Protein AF-A0A843JJ43-F1 (afdb_monomer_lite)

Sequence (70 aa):
LLDESKSPISLMELGEFCKSQKIMVFCTKEFYRFQNVKDLCKRKFIPLYETMNIKEIKDKVIEVIKYNLN

Radius of gyration: 12.73 Å; chains: 1; bounding box: 28×22×33 Å

Structure (mmCIF, N/CA/C/O backbone):
data_AF-A0A843JJ43-F1
#
_entry.id   AF-A0A843JJ43-F1
#
loop_
_atom_site.group_PDB
_atom_site.id
_atom_site.type_sym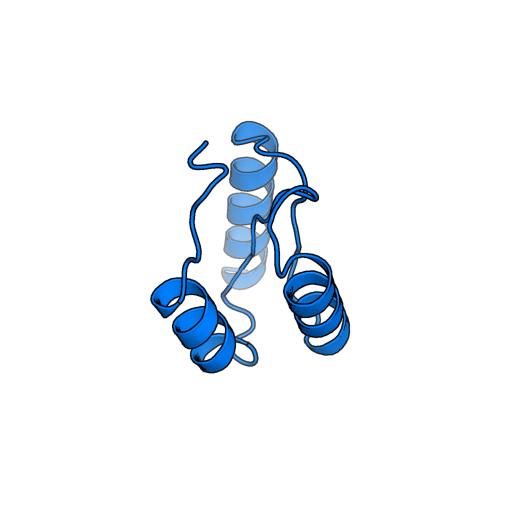bol
_atom_site.label_atom_id
_atom_site.label_alt_id
_atom_site.label_comp_id
_atom_site.label_asym_id
_atom_site.label_entity_id
_atom_site.label_seq_id
_atom_site.pdbx_PDB_ins_code
_atom_site.Cartn_x
_atom_site.Cartn_y
_atom_site.Cartn_z
_atom_site.occupancy
_atom_site.B_iso_or_equiv
_atom_site.auth_seq_id
_atom_site.auth_comp_id
_atom_site.auth_asym_id
_atom_site.auth_atom_id
_atom_site.pdbx_PDB_model_num
ATOM 1 N N . LEU A 1 1 ? 15.964 0.734 -0.464 1.00 61.59 1 LEU A N 1
ATOM 2 C CA . LEU A 1 1 ? 14.703 0.221 -1.045 1.00 61.59 1 LEU A CA 1
ATOM 3 C C . LEU A 1 1 ? 15.069 -0.809 -2.106 1.00 61.59 1 LEU A C 1
ATOM 5 O O . LEU A 1 1 ? 16.203 -0.794 -2.565 1.00 61.59 1 LEU A O 1
ATOM 9 N N . LEU A 1 2 ? 14.178 -1.761 -2.395 1.00 74.44 2 LEU A N 1
ATOM 10 C CA . LEU A 1 2 ? 14.389 -2.761 -3.448 1.00 74.44 2 LEU A CA 1
ATOM 11 C C . LEU A 1 2 ? 13.758 -2.235 -4.734 1.00 74.44 2 LEU A C 1
ATOM 13 O O . LEU A 1 2 ? 12.615 -2.568 -5.045 1.00 74.44 2 LEU A O 1
ATOM 17 N N . ASP A 1 3 ? 14.492 -1.388 -5.446 1.00 69.06 3 ASP A N 1
ATOM 18 C CA . ASP A 1 3 ? 13.970 -0.632 -6.592 1.00 69.06 3 ASP A CA 1
ATOM 19 C C . ASP A 1 3 ? 13.521 -1.551 -7.747 1.00 69.06 3 ASP A C 1
ATOM 21 O O . ASP A 1 3 ? 12.640 -1.206 -8.532 1.00 69.06 3 ASP A O 1
ATOM 25 N N . GLU A 1 4 ? 14.044 -2.780 -7.796 1.00 87.12 4 GLU A N 1
ATOM 26 C CA . GLU A 1 4 ? 13.677 -3.792 -8.791 1.00 87.12 4 GLU A CA 1
ATOM 27 C C . GLU A 1 4 ? 12.555 -4.746 -8.350 1.00 87.12 4 GLU A C 1
ATOM 29 O O . GLU A 1 4 ? 12.130 -5.606 -9.132 1.00 87.12 4 GLU A O 1
ATOM 34 N N . SER A 1 5 ? 12.049 -4.615 -7.116 1.00 92.88 5 SER A N 1
ATOM 35 C CA . SER A 1 5 ? 11.024 -5.521 -6.599 1.00 92.88 5 SER A CA 1
ATOM 36 C C . SER A 1 5 ? 9.787 -5.535 -7.495 1.00 92.88 5 SER A C 1
ATOM 38 O O . SER A 1 5 ? 9.264 -4.496 -7.904 1.00 92.88 5 SER A O 1
ATOM 40 N N . LYS A 1 6 ? 9.270 -6.737 -7.764 1.00 95.31 6 LYS A N 1
ATOM 41 C CA . LYS A 1 6 ? 7.984 -6.919 -8.453 1.00 95.31 6 LYS A CA 1
ATOM 42 C C . LYS A 1 6 ? 6.804 -7.079 -7.498 1.00 95.31 6 LYS A C 1
ATOM 44 O O . LYS A 1 6 ? 5.666 -6.914 -7.935 1.00 95.31 6 LYS A O 1
ATOM 49 N N . SER A 1 7 ? 7.085 -7.378 -6.227 1.00 95.81 7 SER A N 1
ATOM 50 C CA . SER A 1 7 ? 6.129 -7.522 -5.120 1.00 95.81 7 SER A CA 1
ATOM 51 C C . SER A 1 7 ? 4.814 -8.253 -5.470 1.00 95.81 7 SER A C 1
ATOM 53 O O . SER A 1 7 ? 3.747 -7.764 -5.102 1.00 95.81 7 SER A O 1
ATOM 55 N N . PRO A 1 8 ? 4.830 -9.406 -6.174 1.00 96.88 8 PRO A N 1
ATOM 56 C CA . PRO A 1 8 ? 3.592 -10.056 -6.615 1.00 96.88 8 PRO A CA 1
ATOM 57 C C . PRO A 1 8 ? 2.698 -10.482 -5.442 1.00 96.88 8 PRO A C 1
ATOM 59 O O . PRO A 1 8 ? 1.484 -10.313 -5.510 1.00 96.88 8 PRO A O 1
ATOM 62 N N . ILE A 1 9 ? 3.296 -10.961 -4.345 1.00 98.06 9 ILE A N 1
ATOM 63 C CA . ILE A 1 9 ? 2.555 -11.371 -3.146 1.00 98.06 9 ILE A CA 1
ATOM 64 C C . ILE A 1 9 ? 1.939 -10.159 -2.441 1.00 98.06 9 ILE A C 1
ATOM 66 O O . ILE A 1 9 ? 0.747 -10.170 -2.167 1.00 98.06 9 ILE A O 1
ATOM 70 N N . SER A 1 10 ? 2.681 -9.062 -2.270 1.00 97.06 10 SER A N 1
ATOM 71 C CA . SER A 1 10 ? 2.124 -7.845 -1.660 1.00 97.06 10 SER A CA 1
ATOM 72 C C . SER A 1 10 ? 1.010 -7.213 -2.499 1.00 97.06 10 SER A C 1
ATOM 74 O O . SER A 1 10 ? 0.069 -6.645 -1.953 1.00 97.06 10 SER A O 1
ATOM 76 N N . LEU A 1 11 ? 1.075 -7.324 -3.831 1.00 97.88 11 LEU A N 1
ATOM 77 C CA . LEU A 1 11 ? -0.019 -6.899 -4.709 1.00 97.88 11 LEU A CA 1
ATO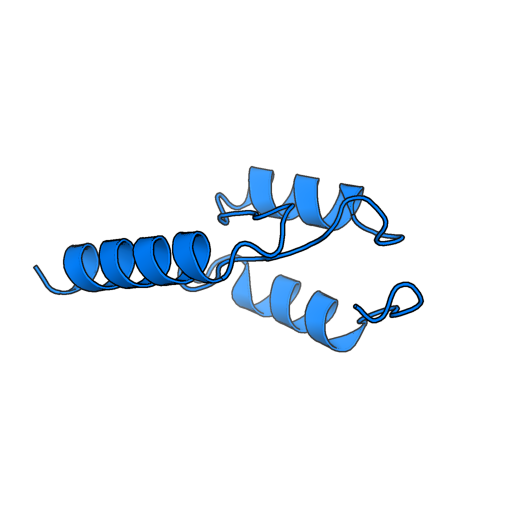M 78 C C . LEU A 1 11 ? -1.260 -7.795 -4.563 1.00 97.88 11 LEU A C 1
ATOM 80 O O . LEU A 1 11 ? -2.380 -7.287 -4.608 1.00 97.88 11 LEU A O 1
ATOM 84 N N . MET A 1 12 ? -1.072 -9.103 -4.366 1.00 98.38 12 MET A N 1
ATOM 85 C CA . MET A 1 12 ? -2.159 -10.041 -4.073 1.00 98.38 12 MET A CA 1
ATOM 86 C C . MET A 1 12 ? -2.813 -9.729 -2.719 1.00 98.38 12 MET A C 1
ATOM 88 O O . MET A 1 12 ? -4.031 -9.590 -2.653 1.00 98.38 12 MET A O 1
ATOM 92 N N . GLU A 1 13 ? -2.017 -9.539 -1.665 1.00 98.25 13 GLU A N 1
ATOM 93 C CA . GLU A 1 13 ? -2.488 -9.164 -0.323 1.00 98.25 13 GLU A CA 1
ATOM 94 C C . GLU A 1 13 ? -3.230 -7.822 -0.337 1.00 98.25 13 GLU A C 1
ATOM 96 O O . GLU A 1 13 ? -4.291 -7.686 0.271 1.00 98.25 13 GLU A O 1
ATOM 101 N N . LEU A 1 14 ? -2.721 -6.837 -1.086 1.00 98.00 14 LEU A N 1
ATOM 102 C CA . LEU A 1 14 ? -3.419 -5.571 -1.300 1.00 98.00 14 LEU A CA 1
ATOM 103 C C . LEU A 1 14 ? -4.804 -5.804 -1.914 1.00 98.00 14 LEU A C 1
ATOM 105 O O . LEU A 1 14 ? -5.772 -5.196 -1.467 1.00 98.00 14 LEU A O 1
ATOM 109 N N . GLY A 1 15 ? -4.911 -6.682 -2.914 1.00 97.00 15 GLY A N 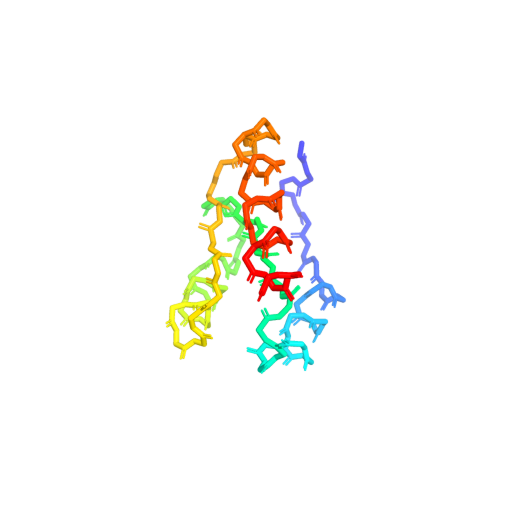1
ATOM 110 C CA . GLY A 1 15 ? -6.190 -7.070 -3.508 1.00 97.00 15 GLY A CA 1
ATOM 111 C C . GLY A 1 15 ? -7.147 -7.698 -2.492 1.00 97.00 15 GLY A C 1
ATOM 112 O O . GLY A 1 15 ? -8.299 -7.269 -2.402 1.00 97.00 15 GLY A O 1
ATOM 113 N N . GLU A 1 16 ? -6.656 -8.646 -1.697 1.00 97.94 16 GLU A N 1
ATOM 114 C CA . GLU A 1 16 ? -7.428 -9.360 -0.672 1.00 97.94 16 GLU A CA 1
ATOM 115 C C . GLU A 1 16 ? -7.976 -8.405 0.400 1.00 97.94 16 GLU A C 1
ATOM 117 O O . GLU A 1 16 ? -9.168 -8.398 0.713 1.00 97.94 16 GLU A O 1
ATOM 122 N N . PHE A 1 17 ? -7.132 -7.507 0.914 1.00 97.69 17 PHE A N 1
ATOM 123 C CA . PHE A 1 17 ? -7.485 -6.637 2.036 1.00 97.69 17 PHE A CA 1
ATOM 124 C C . PHE A 1 17 ? -8.022 -5.257 1.631 1.00 97.69 17 PHE A C 1
ATOM 126 O O . PHE A 1 17 ? -8.347 -4.456 2.515 1.00 97.69 17 PHE A O 1
ATOM 133 N N . CYS A 1 18 ? -8.190 -4.960 0.335 1.00 96.44 18 CYS A N 1
ATOM 134 C CA . CYS A 1 18 ? -8.557 -3.616 -0.142 1.00 96.44 18 CYS A CA 1
ATOM 135 C C . CYS A 1 18 ? -9.919 -3.093 0.343 1.00 96.44 18 CYS A C 1
ATOM 137 O O . CYS A 1 18 ? -10.192 -1.902 0.226 1.00 96.44 18 CYS A O 1
ATOM 139 N N . LYS A 1 19 ? -10.792 -3.959 0.871 1.00 95.12 19 LYS A N 1
ATOM 140 C CA . LYS A 1 19 ? -12.100 -3.577 1.434 1.00 95.12 19 LYS A CA 1
ATOM 141 C C . LYS A 1 19 ? -12.122 -3.551 2.963 1.00 95.12 19 LYS A C 1
ATOM 143 O O . LYS A 1 19 ? -13.137 -3.180 3.539 1.00 95.12 19 LYS A O 1
ATOM 148 N N . SER A 1 20 ? -11.033 -3.952 3.619 1.00 93.44 20 SER A N 1
ATOM 149 C CA . SER A 1 20 ? -11.000 -4.129 5.075 1.00 93.44 20 SER A CA 1
ATOM 150 C C . SER A 1 20 ? -11.063 -2.817 5.857 1.00 93.44 20 SER A C 1
ATOM 152 O O . SER A 1 20 ? -11.405 -2.850 7.033 1.00 93.44 20 SER A O 1
ATOM 154 N N . GLN A 1 21 ? -10.690 -1.694 5.230 1.00 86.25 21 GLN A N 1
ATOM 155 C CA . GLN A 1 21 ? -10.415 -0.405 5.886 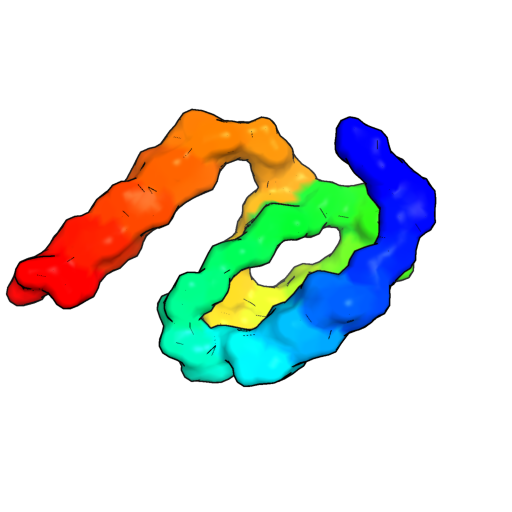1.00 86.25 21 GLN A CA 1
ATOM 156 C C . GLN A 1 21 ? -9.296 -0.463 6.950 1.00 86.25 21 GLN A C 1
ATOM 158 O O . GLN A 1 21 ? -9.095 0.494 7.689 1.00 86.25 21 GLN A O 1
ATOM 163 N N . LYS A 1 22 ? -8.536 -1.567 7.018 1.00 89.88 22 LYS A N 1
ATOM 164 C CA . LYS A 1 22 ? -7.485 -1.812 8.024 1.00 89.88 22 LYS A CA 1
ATOM 165 C C . LYS A 1 22 ? -6.066 -1.714 7.470 1.00 89.88 22 LYS A C 1
ATOM 167 O O . LYS A 1 22 ? -5.113 -1.973 8.198 1.00 89.88 22 LYS A O 1
ATOM 172 N N . ILE A 1 23 ? -5.917 -1.383 6.190 1.00 93.50 23 ILE A N 1
ATOM 173 C CA . ILE A 1 23 ? -4.613 -1.321 5.530 1.00 93.50 23 ILE A CA 1
ATOM 174 C C . ILE A 1 23 ? -4.251 0.110 5.150 1.00 93.50 23 ILE A C 1
ATOM 176 O O . ILE A 1 23 ? -5.103 0.914 4.776 1.00 93.50 23 ILE A O 1
ATOM 180 N N . MET A 1 24 ? -2.956 0.390 5.221 1.00 93.25 24 MET A N 1
ATOM 181 C CA . MET A 1 24 ? -2.302 1.572 4.675 1.00 93.25 24 MET A CA 1
ATOM 182 C C . MET A 1 24 ? -1.214 1.084 3.724 1.00 93.25 24 MET A C 1
ATOM 184 O O . MET A 1 24 ? -0.586 0.056 3.982 1.00 93.25 24 MET A O 1
ATOM 188 N N . VAL A 1 25 ? -0.987 1.800 2.628 1.00 94.81 25 VAL A N 1
ATOM 189 C CA . VAL A 1 25 ? -0.030 1.396 1.597 1.00 94.81 25 VAL A CA 1
ATOM 190 C C . VAL A 1 25 ? 1.092 2.414 1.520 1.00 94.81 25 VAL A C 1
ATOM 192 O O . VAL A 1 25 ? 0.854 3.612 1.414 1.00 94.81 25 VAL A O 1
ATOM 195 N N . PHE A 1 26 ? 2.327 1.929 1.519 1.00 93.94 26 PHE A N 1
ATOM 196 C CA . PHE A 1 26 ? 3.484 2.701 1.092 1.00 93.94 26 PHE A CA 1
ATOM 197 C C . PHE A 1 26 ? 3.924 2.193 -0.285 1.00 93.94 26 PHE A C 1
ATOM 199 O O . PHE A 1 26 ? 4.133 0.994 -0.465 1.00 93.94 26 PHE A O 1
ATOM 206 N N . CYS A 1 27 ? 4.045 3.091 -1.263 1.00 94.12 27 CYS A N 1
ATOM 207 C CA . CYS A 1 27 ? 4.513 2.755 -2.604 1.00 94.12 27 CYS A CA 1
ATOM 208 C C . CYS A 1 27 ? 5.207 3.965 -3.230 1.00 94.12 27 CYS A C 1
ATOM 210 O O . CYS A 1 27 ? 4.576 5.002 -3.428 1.00 94.12 27 CYS A O 1
ATOM 212 N N . THR A 1 28 ? 6.485 3.825 -3.577 1.00 93.44 28 THR A N 1
ATOM 213 C CA . THR A 1 28 ? 7.243 4.891 -4.242 1.00 93.44 28 THR A CA 1
ATOM 214 C C . THR A 1 28 ? 6.812 5.050 -5.701 1.00 93.44 28 THR A C 1
ATOM 216 O O . THR A 1 28 ? 6.286 4.110 -6.309 1.00 93.44 28 THR A O 1
ATOM 219 N N . LYS A 1 29 ? 7.037 6.237 -6.280 1.00 93.75 29 LYS A N 1
ATOM 220 C CA . LYS A 1 29 ? 6.647 6.555 -7.669 1.00 93.75 29 LYS A CA 1
ATOM 221 C C . LYS A 1 29 ? 7.403 5.720 -8.702 1.00 93.75 29 LYS A C 1
ATOM 223 O O . LYS A 1 29 ? 6.909 5.510 -9.804 1.00 93.75 29 LYS A O 1
ATOM 228 N N . GLU A 1 30 ? 8.579 5.238 -8.327 1.00 92.75 30 GLU A N 1
ATOM 229 C CA . GLU A 1 30 ? 9.499 4.461 -9.151 1.00 92.75 30 GLU A CA 1
ATOM 230 C C . GLU A 1 30 ? 9.043 3.001 -9.318 1.00 92.75 30 GLU A C 1
ATOM 232 O O . GLU A 1 30 ? 9.516 2.298 -10.209 1.00 92.75 30 GLU A O 1
ATOM 237 N N . PHE A 1 31 ? 8.094 2.525 -8.502 1.00 94.62 31 PHE A N 1
ATOM 238 C CA . PHE A 1 31 ? 7.575 1.166 -8.616 1.00 94.62 31 PHE A CA 1
ATOM 239 C C . PHE A 1 31 ? 6.852 0.948 -9.959 1.00 94.62 31 PHE A C 1
ATOM 241 O O . PHE A 1 31 ? 5.926 1.674 -10.316 1.00 94.62 31 PHE A O 1
ATOM 248 N N . TYR A 1 32 ? 7.194 -0.123 -10.685 1.00 94.88 32 TYR A N 1
ATOM 249 C CA . TYR A 1 32 ? 6.696 -0.396 -12.050 1.00 94.88 32 TYR A CA 1
ATOM 250 C C . TYR A 1 32 ? 5.161 -0.535 -12.195 1.00 94.88 32 TYR A C 1
ATOM 252 O O . TYR A 1 32 ? 4.630 -0.529 -13.309 1.00 94.88 32 TYR A O 1
ATOM 260 N N . ARG A 1 33 ? 4.431 -0.703 -11.084 1.00 96.56 33 ARG A N 1
ATOM 261 C CA . ARG A 1 33 ? 2.956 -0.742 -11.029 1.00 96.56 33 ARG A CA 1
ATOM 262 C C . ARG A 1 33 ? 2.376 0.365 -10.149 1.00 96.56 33 ARG A C 1
ATOM 264 O O . ARG A 1 33 ? 1.228 0.254 -9.727 1.00 96.56 33 ARG A O 1
ATOM 271 N N . PHE A 1 34 ? 3.134 1.432 -9.894 1.00 96.88 34 PHE A N 1
ATOM 272 C CA . PHE A 1 34 ? 2.728 2.538 -9.028 1.00 96.88 34 PHE A CA 1
ATOM 273 C C . PHE A 1 34 ? 1.354 3.097 -9.404 1.00 96.88 34 PHE A C 1
ATOM 275 O O . PHE A 1 34 ? 0.491 3.214 -8.540 1.00 96.88 34 PHE A O 1
ATOM 282 N N . 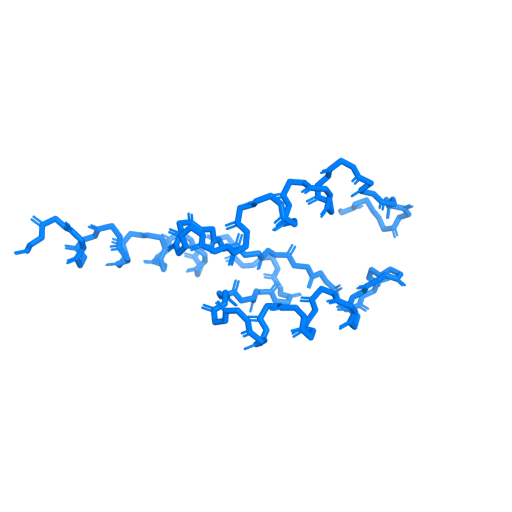GLN A 1 35 ? 1.103 3.357 -10.692 1.00 98.38 35 GLN A N 1
ATOM 283 C CA . GLN A 1 35 ? -0.184 3.904 -11.130 1.00 98.38 35 GLN A CA 1
ATOM 284 C C . GLN A 1 35 ? -1.361 2.967 -10.804 1.00 98.38 35 GLN A C 1
ATOM 286 O O . GLN A 1 35 ? -2.394 3.428 -10.325 1.00 98.38 35 GLN A O 1
ATOM 291 N N . ASN A 1 36 ? -1.183 1.648 -10.949 1.00 98.19 36 ASN A N 1
ATOM 292 C CA . ASN A 1 36 ? -2.213 0.668 -10.588 1.00 98.19 36 ASN A CA 1
ATOM 293 C C . ASN A 1 36 ? -2.489 0.667 -9.079 1.00 98.19 36 ASN A C 1
ATOM 295 O O . ASN A 1 36 ? -3.646 0.623 -8.659 1.00 98.19 36 ASN A O 1
ATOM 299 N N . VAL A 1 37 ? -1.431 0.738 -8.265 1.00 98.12 37 VAL A N 1
ATOM 300 C CA . VAL A 1 37 ? -1.544 0.830 -6.803 1.00 98.12 37 VAL A CA 1
ATOM 301 C C . VAL A 1 37 ? -2.255 2.125 -6.410 1.00 98.12 37 VAL A C 1
ATOM 303 O O . VAL A 1 37 ? -3.192 2.090 -5.613 1.00 98.12 37 VAL A O 1
ATOM 306 N N . LYS A 1 38 ? -1.874 3.255 -7.013 1.00 98.50 38 LYS A N 1
ATOM 307 C CA . LYS A 1 38 ? -2.461 4.575 -6.763 1.00 98.50 38 LYS A CA 1
ATOM 308 C C . LYS A 1 38 ? -3.942 4.629 -7.109 1.00 98.50 38 LYS A C 1
ATOM 310 O O . LYS A 1 38 ? -4.742 5.089 -6.294 1.00 98.50 38 LYS A O 1
ATOM 315 N N . ASP A 1 39 ? -4.322 4.111 -8.272 1.00 98.44 39 ASP A N 1
ATOM 316 C CA . ASP A 1 39 ? -5.716 4.089 -8.710 1.00 98.44 39 ASP A CA 1
ATOM 317 C C . ASP A 1 39 ? -6.576 3.181 -7.830 1.00 98.44 39 ASP A C 1
ATOM 319 O O . ASP A 1 39 ? -7.695 3.555 -7.472 1.00 98.44 39 ASP A O 1
ATOM 323 N N . LEU A 1 40 ? -6.058 2.016 -7.425 1.00 97.94 40 LEU A N 1
ATOM 324 C CA . LEU A 1 40 ? -6.751 1.137 -6.486 1.00 97.94 40 LEU A CA 1
ATOM 325 C C . LEU A 1 40 ? -6.933 1.812 -5.123 1.00 97.94 40 LEU A C 1
ATOM 327 O O . LEU A 1 40 ? -8.055 1.844 -4.617 1.00 97.94 40 LEU A O 1
ATOM 331 N N . CYS A 1 41 ? -5.866 2.382 -4.555 1.00 97.62 41 CYS A N 1
ATOM 332 C CA . CYS A 1 41 ? -5.923 3.043 -3.253 1.00 97.62 41 CYS A CA 1
ATOM 333 C C . CYS A 1 41 ? -6.926 4.201 -3.264 1.00 97.62 41 CYS A C 1
ATOM 335 O O . CYS A 1 41 ? -7.776 4.281 -2.381 1.00 97.62 41 CYS A O 1
ATOM 337 N N . LYS A 1 42 ? -6.923 5.024 -4.322 1.00 97.75 42 LYS A N 1
ATOM 338 C CA . LYS A 1 42 ? -7.907 6.099 -4.510 1.00 97.75 42 LYS A CA 1
ATOM 339 C C . LYS A 1 42 ? -9.339 5.564 -4.589 1.00 97.75 42 LYS A C 1
ATOM 341 O O . LYS A 1 42 ? -10.221 6.089 -3.920 1.00 97.75 42 LYS A O 1
ATOM 346 N N . ARG A 1 43 ? -9.585 4.516 -5.385 1.00 97.19 43 ARG A N 1
ATOM 347 C CA . ARG A 1 43 ? -10.925 3.912 -5.557 1.00 97.19 43 ARG A CA 1
ATOM 348 C C . ARG A 1 43 ? -11.457 3.244 -4.290 1.00 97.19 43 ARG A C 1
ATOM 350 O O . ARG A 1 43 ? -12.667 3.109 -4.144 1.00 97.19 43 ARG A O 1
ATOM 357 N N . LYS A 1 44 ? -10.567 2.758 -3.426 1.00 96.94 44 LYS A N 1
ATOM 358 C CA . LYS A 1 44 ? -10.904 2.020 -2.201 1.00 96.94 44 LYS A CA 1
ATOM 359 C C . LYS A 1 44 ? -10.732 2.844 -0.926 1.00 96.94 44 LYS A C 1
ATOM 361 O O . LYS A 1 44 ? -10.920 2.296 0.152 1.00 96.94 44 LYS A O 1
ATOM 366 N N . PHE A 1 45 ? -10.413 4.134 -1.051 1.00 95.44 45 PHE A N 1
ATOM 367 C CA . PHE A 1 45 ? -10.155 5.041 0.073 1.00 95.44 45 PHE A CA 1
ATOM 368 C C . PHE A 1 45 ? -9.058 4.528 1.027 1.00 95.44 45 PHE A C 1
ATOM 370 O O . PHE A 1 45 ? -9.141 4.699 2.239 1.00 95.44 45 PHE A O 1
ATOM 377 N N . ILE A 1 46 ? -8.023 3.891 0.472 1.00 95.69 46 ILE A N 1
ATOM 378 C CA . ILE A 1 46 ? -6.865 3.391 1.223 1.00 95.69 46 ILE A CA 1
ATOM 379 C C . ILE A 1 46 ? -5.812 4.508 1.304 1.00 95.69 46 ILE A C 1
ATOM 381 O O . ILE A 1 46 ? -5.450 5.055 0.255 1.00 95.69 46 ILE A O 1
ATOM 385 N N . PRO A 1 47 ? -5.280 4.841 2.496 1.00 93.94 47 PRO A N 1
ATOM 386 C CA . PRO A 1 47 ? -4.179 5.792 2.628 1.00 93.94 47 PRO A CA 1
ATOM 387 C C . PRO A 1 47 ? -2.938 5.318 1.865 1.00 93.94 47 PRO A C 1
ATOM 389 O O . PRO A 1 47 ? -2.467 4.200 2.080 1.00 93.94 47 PRO A O 1
ATOM 392 N N . LEU A 1 48 ? -2.412 6.176 0.987 1.00 95.19 48 LEU A N 1
ATOM 393 C CA . LEU A 1 48 ? -1.210 5.921 0.197 1.00 95.19 48 LEU A CA 1
ATOM 394 C C . LEU A 1 48 ? -0.106 6.914 0.568 1.00 95.19 48 LEU A C 1
ATOM 396 O O . LEU A 1 48 ? -0.290 8.123 0.433 1.00 95.19 48 LEU A O 1
ATOM 400 N N . TYR A 1 49 ? 1.052 6.389 0.953 1.00 93.94 49 TYR A N 1
ATOM 401 C CA . TYR A 1 49 ? 2.266 7.146 1.236 1.00 93.94 49 TYR A CA 1
ATOM 402 C C . TYR A 1 49 ? 3.275 6.933 0.107 1.00 93.94 49 TYR A C 1
ATOM 404 O O . TYR A 1 49 ? 3.670 5.804 -0.185 1.00 93.94 49 TYR A O 1
ATOM 412 N N . GLU A 1 50 ? 3.689 8.023 -0.535 1.00 92.69 50 GLU A N 1
ATOM 413 C CA . GLU A 1 50 ? 4.644 7.986 -1.654 1.00 92.69 50 GLU A CA 1
ATOM 414 C C . GLU A 1 50 ? 6.105 8.087 -1.174 1.00 92.69 50 GLU A C 1
ATOM 416 O O . GLU A 1 50 ? 7.031 7.750 -1.910 1.00 92.69 50 GLU A O 1
ATOM 421 N N . THR A 1 51 ? 6.323 8.519 0.072 1.00 87.81 51 THR A N 1
ATOM 422 C CA . THR A 1 51 ? 7.641 8.670 0.700 1.00 87.81 51 THR A CA 1
ATOM 423 C C . THR A 1 51 ? 7.740 7.814 1.958 1.00 87.81 51 THR A C 1
ATOM 425 O O . THR A 1 51 ? 6.769 7.623 2.692 1.00 87.81 51 THR A O 1
ATOM 428 N N . MET A 1 52 ? 8.929 7.264 2.212 1.00 83.00 52 MET A N 1
ATOM 429 C CA . MET A 1 52 ? 9.173 6.416 3.381 1.00 83.00 52 MET A CA 1
ATOM 430 C C . MET A 1 52 ? 9.463 7.283 4.612 1.00 83.00 52 MET A C 1
ATOM 432 O O . MET A 1 52 ? 10.551 7.247 5.182 1.00 83.00 52 MET A O 1
ATOM 436 N N . ASN A 1 53 ? 8.490 8.097 5.021 1.00 89.69 53 ASN A N 1
ATOM 437 C CA . ASN A 1 53 ? 8.574 8.872 6.251 1.00 89.69 53 ASN A CA 1
ATOM 438 C C . ASN A 1 53 ? 8.016 8.050 7.419 1.00 89.69 53 ASN A C 1
ATOM 440 O O . ASN A 1 53 ? 6.842 8.143 7.770 1.00 89.69 53 ASN A O 1
ATOM 444 N N . ILE A 1 54 ? 8.870 7.222 8.025 1.00 87.75 54 ILE A N 1
ATOM 445 C CA . ILE A 1 54 ? 8.470 6.302 9.105 1.00 87.75 54 ILE A CA 1
ATOM 446 C C . ILE A 1 54 ? 7.822 7.049 10.277 1.00 87.75 54 ILE A C 1
ATOM 448 O O . ILE A 1 54 ? 6.882 6.537 10.882 1.00 87.75 54 ILE A O 1
ATOM 452 N N . LYS A 1 55 ? 8.294 8.262 10.595 1.00 90.81 55 LYS A N 1
ATOM 453 C CA . LYS A 1 55 ? 7.724 9.067 11.681 1.00 90.81 55 LYS A CA 1
ATOM 454 C C . LYS A 1 55 ? 6.275 9.448 11.376 1.00 90.81 55 LYS A C 1
ATOM 456 O O . LYS A 1 55 ? 5.406 9.204 12.203 1.00 90.81 55 LYS A O 1
ATOM 461 N N . GLU A 1 56 ? 6.021 9.967 10.180 1.00 88.44 56 GLU A N 1
ATOM 462 C CA . GLU A 1 56 ? 4.677 10.337 9.724 1.00 88.44 56 GLU A CA 1
ATOM 463 C C . GLU A 1 56 ? 3.736 9.130 9.656 1.00 88.44 56 GLU A C 1
ATOM 465 O O . GLU A 1 56 ? 2.620 9.191 10.168 1.00 88.44 56 GLU A O 1
ATOM 470 N N . ILE A 1 57 ? 4.203 8.011 9.094 1.00 88.44 57 ILE A N 1
ATOM 471 C CA . ILE A 1 57 ? 3.424 6.768 9.019 1.00 88.44 57 ILE A CA 1
ATOM 472 C C . ILE A 1 57 ? 3.059 6.289 10.429 1.00 88.44 57 ILE A C 1
ATOM 474 O O . ILE A 1 57 ? 1.900 5.980 10.695 1.00 88.44 57 ILE A O 1
ATOM 478 N N . LYS A 1 58 ? 4.025 6.274 11.357 1.00 91.44 58 LYS A N 1
ATOM 479 C CA . LYS A 1 58 ? 3.797 5.888 12.755 1.00 91.44 58 LYS A CA 1
ATOM 480 C C . LYS A 1 58 ? 2.749 6.780 13.417 1.00 91.44 58 LYS A C 1
ATOM 482 O O . LYS A 1 58 ? 1.830 6.268 14.053 1.00 91.44 58 LYS A O 1
ATOM 487 N N . ASP A 1 59 ? 2.878 8.095 13.267 1.00 92.44 59 ASP A N 1
ATOM 488 C CA . ASP A 1 59 ? 1.963 9.051 13.887 1.00 92.44 59 ASP A CA 1
ATOM 489 C C . ASP A 1 59 ? 0.533 8.871 13.338 1.00 92.44 59 ASP A C 1
ATOM 491 O O . ASP A 1 59 ? -0.426 8.871 14.113 1.00 92.44 59 ASP A O 1
ATOM 495 N N . LYS A 1 60 ? 0.382 8.584 12.035 1.00 89.06 60 LYS A N 1
ATOM 496 C CA . LYS A 1 60 ? -0.917 8.277 11.414 1.00 89.06 60 LYS A CA 1
ATOM 497 C C . LYS A 1 60 ? -1.516 6.940 11.828 1.00 89.06 60 LYS A C 1
ATOM 499 O O . LYS A 1 60 ? -2.720 6.874 12.067 1.00 89.06 60 LYS A O 1
ATOM 504 N N . VAL A 1 61 ? -0.709 5.893 11.977 1.00 90.38 61 VAL A N 1
ATOM 505 C CA . VAL A 1 61 ? -1.185 4.610 12.519 1.00 90.38 61 VAL A CA 1
ATOM 506 C C . VAL A 1 61 ? -1.726 4.798 13.939 1.00 90.38 61 VAL A C 1
ATOM 508 O O . VAL A 1 61 ? -2.814 4.318 14.250 1.00 90.38 61 VAL A O 1
ATOM 511 N N . ILE A 1 62 ? -1.012 5.545 14.790 1.00 92.81 62 ILE A N 1
ATOM 512 C CA . ILE A 1 62 ? -1.449 5.834 16.164 1.00 92.81 62 ILE A CA 1
ATOM 513 C C . ILE A 1 62 ? -2.764 6.629 16.175 1.00 92.81 62 ILE A C 1
ATOM 515 O O . ILE A 1 62 ? -3.648 6.317 16.971 1.00 92.81 62 ILE A O 1
ATOM 519 N N . GLU A 1 63 ? -2.906 7.638 15.313 1.00 90.94 63 GLU A N 1
ATOM 520 C CA . GLU A 1 63 ? -4.134 8.436 15.179 1.00 90.94 63 GLU A CA 1
ATOM 521 C C . GLU A 1 63 ? -5.345 7.561 14.824 1.00 90.94 63 GLU A C 1
ATOM 523 O O . GLU A 1 63 ? -6.371 7.624 15.502 1.00 90.94 63 GLU A O 1
ATOM 528 N N . VAL A 1 64 ? -5.200 6.682 13.826 1.00 87.38 64 VAL A N 1
ATOM 529 C CA . VAL A 1 64 ? -6.269 5.766 13.405 1.00 87.38 64 VAL A CA 1
ATOM 530 C C . VAL A 1 64 ? -6.630 4.783 14.515 1.00 87.38 64 VAL A C 1
ATOM 532 O O . VAL A 1 64 ? -7.812 4.576 14.779 1.00 87.38 64 VAL A O 1
ATOM 535 N N . ILE A 1 65 ? -5.649 4.196 15.204 1.00 89.81 65 ILE A N 1
ATOM 536 C CA . ILE A 1 65 ? -5.926 3.268 16.311 1.00 89.81 65 ILE A CA 1
ATOM 537 C C . ILE A 1 65 ? -6.690 3.979 17.432 1.00 89.81 65 ILE A C 1
ATOM 539 O O . ILE A 1 65 ? -7.688 3.450 17.911 1.00 89.81 65 ILE A O 1
ATOM 543 N N . LYS A 1 66 ? -6.276 5.192 17.816 1.00 92.56 66 LYS A N 1
ATOM 544 C CA . LYS A 1 66 ? -6.970 5.976 18.849 1.00 92.56 66 LYS A CA 1
ATOM 545 C C . LYS A 1 66 ? -8.412 6.300 18.464 1.00 92.56 66 LYS A C 1
ATOM 547 O O . LYS A 1 66 ? -9.278 6.218 19.323 1.00 92.56 66 LYS A O 1
ATOM 552 N N . TYR A 1 67 ? -8.674 6.645 17.203 1.00 86.81 67 TYR A N 1
ATOM 553 C CA . TYR A 1 67 ? -10.035 6.918 16.730 1.00 86.81 67 TYR A CA 1
ATOM 554 C C . TYR A 1 67 ? -10.952 5.689 16.819 1.00 86.81 67 TYR A C 1
ATOM 556 O O . TYR A 1 67 ? -12.123 5.841 17.121 1.00 86.81 67 TYR A O 1
ATOM 564 N N . ASN A 1 68 ? -10.427 4.480 16.589 1.00 81.75 68 ASN A N 1
ATOM 565 C CA . ASN A 1 68 ? -11.217 3.241 16.623 1.00 81.75 68 ASN A CA 1
ATOM 566 C C . ASN A 1 68 ? -11.394 2.638 18.031 1.00 81.75 68 ASN A C 1
ATOM 568 O O . ASN A 1 68 ? -12.130 1.664 18.180 1.00 81.75 68 ASN A O 1
ATOM 572 N N . LEU A 1 69 ? -10.675 3.146 19.037 1.00 82.94 69 LEU A N 1
ATOM 573 C CA . LEU A 1 69 ? -10.774 2.695 20.432 1.00 82.94 69 LEU A CA 1
ATOM 574 C C . LEU A 1 69 ? -11.702 3.569 21.292 1.00 82.94 69 LEU A C 1
ATOM 576 O O . LEU A 1 69 ? -11.995 3.183 22.422 1.00 82.94 69 LEU A O 1
ATOM 580 N N . ASN A 1 70 ? -12.127 4.724 20.775 1.00 61.50 70 ASN A N 1
ATOM 581 C CA . ASN A 1 70 ? -13.110 5.616 21.396 1.00 61.50 70 ASN A CA 1
ATOM 582 C C . ASN A 1 70 ? -14.480 5.434 20.738 1.00 61.50 70 ASN A C 1
ATOM 584 O O . ASN A 1 70 ? -15.484 5.705 21.431 1.00 61.50 70 ASN A O 1
#

Foldseek 3Di:
DPLPDPPPVVVVVCVVCLQVLLDAEEDAPSHPCVVVVVVSCVVSVHHYHRDPPVVVVVVVNVVVVVVVVD

Secondary structure (DSSP, 8-state):
--TT---HHHHHHHHHHTTSS---EE--TTSTTHHHHHHHHHHHT--EESS--HHHHHHHHHHHHHHHH-

pLDDT: mean 91.98, std 7.58, range [61.5, 98.5]

=== Feature glossary ===
Feature key, reading from the visual/contextual features back to the raw sequence:

Rendered structure images. Six rendered views show the 3D structure from the faces of a cube — i.e. along ±x, ±y, ±z. Rendering representation is drawn randomly per protein from cartoon (secondary-structure ribbons), sticks (backbone bonds), or molecular surface; coloring is either N→C rainbow (blue at the N-terminus through red at the C-terminus) or one color per chain.

Contact-map, Ramachandran, and PAE plots. The contact map is a binary N×N matrix image: pixel (i, j) is dark where Cα_i and Cα_j are within 8 Å and |i−j|>4. Because the |i−j|>4 filter removes local helical contacts, off-diagonal stripes parallel to the main diagonal indicate parallel β-sheets; stripes perpendicular to it indicate antiparallel β-sheets. The Ramachandran plot scatters every residue's (φ, ψ) pair against the sterically allowed regions. The PAE heatmap renders the predicted-aligned-error matrix.

InterPro / GO / CATH / organism. Database cross-references. InterPro integrates a dozen domain/family signature databases into unified entries with residue-range hits. GO terms attach function/process/location labels with evidence codes. CATH codes position the fold in a four-level structural taxonomy. Organism is the NCBI-taxonomy species name.

Nearest PDB structures. The Foldseek neighbor list gives the closest experimentally determined structures in the PDB, ranked by structural alignment. TM-score near 1 means near-identical fold; near 0.3 means only rough topology match. This is how one finds what a novel AlphaFold prediction most resembles in the solved-structure universe.

Predicted aligned error. PAE(i, j) answers: if I align the predicted and true structures on residue i, how far off (in Å) do I expect residue j to be? A block-diagonal PAE matrix with low values on the blocks and high values off-diagonal is the signature of a multi-domain protein with confidently predicted domains but uncertain inter-domain orientation.

Solvent-accessible surface area. Accessible surface area quantifies burial. A residue with SASA near zero is packed into the hydrophobic core; one with SASA >100 Å² sits on the surface. Computed here via the Shrake–Rupley numerical algorithm with a 1.4 Å probe.

B-factor. B-factor (Debye–Waller factor) reflects atomic displacement in the crystal lattice. It is an experimental observable (units Å²), not a prediction; low values mean the atom is pinned down, high values mean it moves or is heterogeneous across the crystal.

pLDDT. For AlphaFold models, the B-factor field carries pLDDT — the model's own estimate of local accuracy on a 0–100 scale. Regions with pLDDT<50 should be treated as essentially unmodeled; they often correspond to intrinsically disordered segments.

Backbone torsions (φ/ψ). φ (phi) and ψ (psi) are the two rotatable backbone dihedrals per residue: φ is the C(i-1)–N–Cα–C torsion, ψ is the N–Cα–C–N(i+1) torsion, both in degrees on (−180°, 180°]. α-helical residues cluster near (−60°, −45°); β-strand residues near (−120°, +130°). A Ramachandran plot is simply a scatter of (φ, ψ) for every residue.

Radius of gyration, Cα contacts, bounding box. Radius of gyration (Rg) is the root-mean-square distance of Cα atoms from their centroid — a single number for overall size and compactness. A globular domain of N residues has Rg ≈ 2.2·N^0.38 Å; an extended or disordered chain has a much larger Rg. The Cα contact count is the number of residue pairs whose Cα atoms are within 8 Å and are more than four positions apart in sequence — a standard proxy for tertiary packing density. The bounding box is the smallest axis-aligned box enclosing all Cα atoms.

Secondary structure (3-state, P-SEA). Three-state secondary structure (P-SEA) collapses the eight DSSP classes into helix (a), strand (b), and coil (c). P-SEA assigns these from Cα geometry alone — distances and angles — without requiring backbone oxygens, so it works on any Cα trace.

Secondary structure (8-state, DSSP). DSSP 8-state secondary structure assigns each residue one of H (α-helix), G (3₁₀-helix), I (π-helix), E (extended β-strand), B (isolated β-bridge), T (hydrogen-bonded turn), S (bend), or '-' (coil). The assignment is computed from backbone hydrogen-bond geometry via the Kabsch–Sander algorithm.

Foldseek 3Di. A 3Di character summarizes, for each residue, the relative orientation of the Cα frame of its nearest spatial neighbor. Because it encodes fold topology rather than chemistry, 3Di alignments detect remote structural similarity that sequence alignment misses.

mmCIF coordinates. The mmCIF block holds the 3D Cartesian coordinates of each backbone atom (N, Cα, C, O) in ångströms. mmCIF is the PDB's canonical archive format — a tagged-loop text representation of the atomic model.

Sequence. Sequence gives the chain of amino acids in standard one-letter code (A=alanine, C=cysteine, …, Y=tyrosine), read N→C. It is the only feature that is directly encoded by 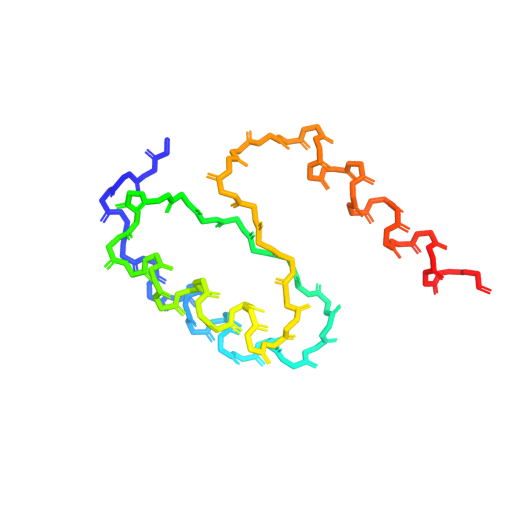the gene; all structural features are derived from the folded form of this sequence.